Protein 3HRL (pdb70)

Sequence (91 aa):
ASEAEAKLWQHLRAGRLNGYKFRRQQPGNYIVDFCVTPKLIVEADGVYDHARTVYLNSLGFTVLRFWNHEILQQTNDVLAEILRVLQELEK

B-factor: mean 26.65, std 8.65, range [14.76, 59.6]

Organism: Neisseria gonorrhoeae (strain ATCC 700825 / FA 1090) (NCBI:txid242231)

Solvent-accessible surface area: 5784 Å² total

InterPro domains:
  IPR007569 Domain of unknown function DUF559 [PF04480] (15-121)
  IPR011335 Restriction endonuclease type II-like [SSF52980] (12-123)
  IPR047216 Putative endonuclease DUF559, bacteria [PTHR38590] (10-127)
  IPR047216 Putative endonuclease DUF559, bacteria [cd01038] (26-120)

Nearest PDB structures (foldseek):
  3hrl-assembly1_A  TM=1.006E+00  e=1.159E-17  Neisseria gonorrhoeae FA 1090
  5n2p-assembly1_A  TM=3.591E-01  e=3.278E+00  Saccharolobus solfataricus
  6tfa-assembly3_C  TM=4.111E-01  e=3.504E+00  Saccharolobus solfataricus P2
  6tfa-assembly2_B  TM=4.061E-01  e=5.226E+00  Saccharolobus solfataricus P2

Structure (mmCIF, N/CA/C/O backbone):
data_3HRL
#
_entry.id   3HRL
#
_cell.length_a   52.922
_cell.length_b   52.922
_cell.length_c   102.295
_cell.angle_alpha   90.00
_cell.angle_beta   90.00
_cell.angle_gamma   120.00
#
_symmetry.space_group_name_H-M   'P 32 2 1'
#
loop_
_entity.id
_entity.type
_entity.pdbx_description
1 polymer 'Endonuclease-Like Protein'
2 non-polymer 'CHLORIDE ION'
3 water water
#
loop_
_atom_site.group_PDB
_atom_site.id
_atom_site.type_symbol
_atom_site.label_atom_id
_atom_site.label_alt_id
_atom_site.label_comp_id
_atom_site.label_asym_id
_atom_site.label_entity_id
_atom_site.label_seq_id
_atom_site.pdbx_PDB_ins_code
_atom_site.Cartn_x
_atom_site.Cartn_y
_atom_site.Cartn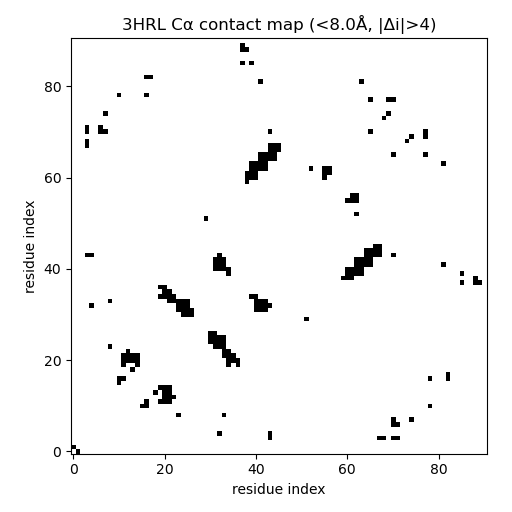_z
_atom_site.occupancy
_atom_site.B_iso_or_equiv
_atom_site.auth_seq_id
_atom_site.auth_comp_id
_atom_site.auth_asym_id
_atom_site.auth_atom_id
_atom_site.pdbx_PDB_model_num
ATOM 1 N N . ALA A 1 3 ? 25.372 37.446 20.406 1.00 47.02 0 ALA A N 1
ATOM 2 C CA . ALA A 1 3 ? 24.782 36.111 20.656 1.00 46.49 0 ALA A CA 1
ATOM 3 C C . ALA A 1 3 ? 25.810 35.068 20.193 1.00 45.91 0 ALA A C 1
ATOM 4 O O . ALA A 1 3 ? 27.015 35.238 20.424 1.00 47.36 0 ALA A O 1
ATOM 14 N N . SER A 1 5 ? 27.467 33.160 16.813 1.00 35.61 27 SER A N 1
ATOM 15 C CA . SER A 1 5 ? 27.601 33.311 15.372 1.00 32.50 27 SER A CA 1
ATOM 16 C C . SER A 1 5 ? 26.763 32.292 14.621 1.00 30.09 27 SER A C 1
ATOM 17 O O . SER A 1 5 ? 26.289 31.317 15.194 1.00 27.18 27 SER A O 1
ATOM 20 N N . GLU A 1 6 ? 26.599 32.513 13.325 1.00 28.89 28 GLU A N 1
ATOM 21 C CA . GLU A 1 6 ? 25.869 31.556 12.539 1.00 27.96 28 GLU A CA 1
ATOM 22 C C . GLU A 1 6 ? 26.506 30.158 12.686 1.00 26.25 28 GLU A C 1
ATOM 23 O O . GLU A 1 6 ? 25.790 29.153 12.874 1.00 23.37 28 GLU A O 1
ATOM 29 N N . ALA A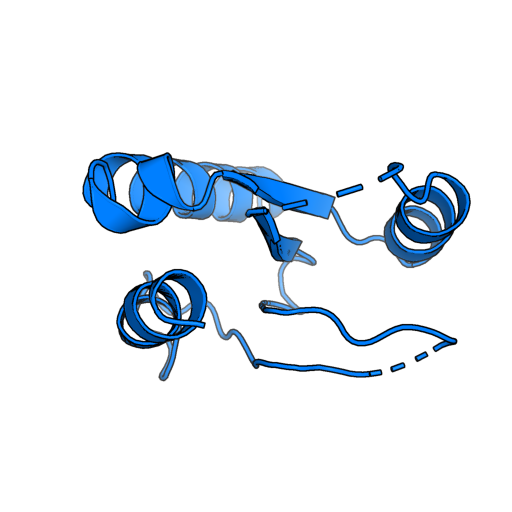 1 7 ? 27.837 30.089 12.599 1.00 24.05 29 ALA A N 1
ATOM 30 C CA . ALA A 1 7 ? 28.519 28.785 12.639 1.00 23.81 29 ALA A CA 1
ATOM 31 C C . ALA A 1 7 ? 28.382 28.125 14.014 1.00 23.52 29 ALA A C 1
ATOM 32 O O . ALA A 1 7 ? 28.145 26.908 14.127 1.00 22.05 29 ALA A O 1
ATOM 34 N N . GLU A 1 8 ? 28.505 28.924 15.067 1.00 23.55 30 GLU A N 1
ATOM 35 C CA . GLU A 1 8 ? 28.354 28.412 16.398 1.00 24.41 30 GLU A CA 1
ATOM 36 C C . GLU A 1 8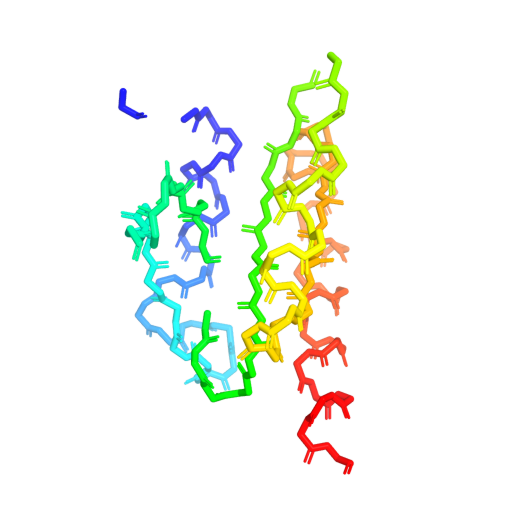 ? 26.955 27.872 16.620 1.00 22.34 30 GLU A C 1
ATOM 37 O O . GLU A 1 8 ? 26.810 26.774 17.155 1.00 22.06 30 GLU A O 1
ATOM 43 N N . ALA A 1 9 ? 25.932 28.614 16.208 1.00 21.77 31 ALA A N 1
ATOM 44 C CA . ALA A 1 9 ? 24.554 28.134 16.384 1.00 21.61 31 ALA A CA 1
ATOM 45 C C . ALA A 1 9 ? 24.299 26.825 15.637 1.00 20.59 31 ALA A C 1
ATOM 46 O O . ALA A 1 9 ? 23.618 25.939 16.158 1.00 19.25 31 ALA A O 1
ATOM 48 N N . LYS A 1 10 ? 24.833 26.719 14.431 1.00 21.19 32 LYS A N 1
ATOM 49 C CA . LYS A 1 10 ? 24.648 25.523 13.575 1.00 21.52 32 LYS A CA 1
ATOM 50 C C . LYS A 1 10 ? 25.306 24.344 14.266 1.00 21.73 32 LYS A C 1
ATOM 51 O O . LYS A 1 10 ? 24.719 23.295 14.350 1.00 21.82 32 LYS A O 1
ATOM 57 N N . LEU A 1 11 ? 26.506 24.525 14.799 1.00 21.50 33 LEU A N 1
ATOM 58 C CA . LEU A 1 11 ? 27.187 23.445 15.499 1.00 22.38 33 LEU A CA 1
ATOM 59 C C . LEU A 1 11 ? 26.510 23.062 16.833 1.00 22.02 33 LEU A C 1
ATOM 60 O O . LEU A 1 11 ? 26.417 21.874 17.160 1.00 21.37 33 LEU A O 1
ATOM 65 N N . TRP A 1 12 ? 25.996 24.050 17.567 1.00 19.12 34 TRP A N 1
ATOM 66 C CA . TRP A 1 12 ? 25.333 23.750 18.892 1.00 19.98 34 TRP A CA 1
ATOM 67 C C . TRP A 1 12 ? 24.143 22.800 18.711 1.00 19.47 34 TRP A C 1
ATOM 68 O O . TRP A 1 12 ? 23.880 22.008 19.588 1.00 19.33 34 TRP A O 1
ATOM 79 N N . GLN A 1 13 ? 23.432 22.835 17.568 1.00 19.35 35 GLN A N 1
ATOM 80 C CA . GLN A 1 13 ? 22.282 21.897 17.390 1.00 19.20 35 GLN A CA 1
ATOM 81 C C . GLN A 1 13 ? 22.734 20.500 17.436 1.00 18.85 35 GLN A C 1
ATOM 82 O O . GLN A 1 13 ? 21.985 19.592 17.827 1.00 19.70 35 GLN A O 1
ATOM 88 N N . HIS A 1 14 ? 23.947 20.259 16.936 1.00 18.73 36 HIS A N 1
ATOM 89 C CA . HIS A 1 14 ? 24.480 18.906 16.904 1.00 17.94 36 HIS A CA 1
ATOM 90 C C . HIS A 1 14 ? 25.149 18.483 18.182 1.00 17.95 36 HIS A C 1
ATOM 91 O O . HIS A 1 14 ? 25.251 17.299 18.470 1.00 19.40 36 HIS A O 1
ATOM 98 N N . LEU A 1 15 ? 25.674 19.433 18.938 1.00 18.34 37 LEU A N 1
ATOM 99 C CA . LEU A 1 15 ? 26.399 19.081 20.182 1.00 18.38 37 LEU A CA 1
ATOM 100 C C . LEU A 1 15 ? 25.584 19.129 21.479 1.00 18.14 37 LEU A C 1
ATOM 101 O O . LEU A 1 15 ? 25.965 18.502 22.447 1.00 18.83 37 LEU A O 1
ATOM 106 N N . ARG A 1 16 ? 24.472 19.868 21.494 1.00 18.61 38 ARG A N 1
ATOM 107 C CA . ARG A 1 16 ? 23.649 20.030 22.661 1.00 19.87 38 ARG A CA 1
ATOM 108 C C . ARG A 1 16 ? 22.943 18.694 22.961 1.00 20.75 38 ARG A C 1
ATOM 109 O O . ARG A 1 16 ? 22.776 17.819 22.092 1.00 19.96 38 ARG A O 1
ATOM 117 N N . ALA A 1 17 ? 22.537 18.557 24.211 1.00 21.06 39 ALA A N 1
ATOM 118 C CA . ALA A 1 17 ? 21.567 17.528 24.629 1.00 21.74 39 ALA A CA 1
ATOM 119 C C . ALA A 1 17 ? 22.130 16.124 24.385 1.00 21.86 39 ALA A C 1
ATOM 120 O O . ALA A 1 17 ? 21.390 15.168 24.160 1.00 21.17 39 ALA A O 1
ATOM 122 N N . GLY A 1 18 ? 23.459 15.995 24.417 1.00 21.37 40 GLY A N 1
ATOM 123 C CA . GLY A 1 18 ? 24.097 14.692 24.218 1.00 20.65 40 GLY A CA 1
ATOM 124 C C . GLY A 1 18 ? 23.838 14.110 22.845 1.00 20.43 40 GLY A C 1
ATOM 125 O O . GLY A 1 18 ? 23.914 12.872 22.657 1.00 19.34 40 GLY A O 1
ATOM 126 N N . ARG A 1 19 ? 23.524 14.962 21.876 1.00 18.99 41 ARG A N 1
ATOM 127 C CA . ARG A 1 19 ? 23.174 14.444 20.545 1.00 18.48 41 ARG A CA 1
ATOM 128 C C . ARG A 1 19 ? 24.311 13.766 19.785 1.00 18.48 41 ARG A C 1
ATOM 129 O O . ARG A 1 19 ? 24.049 12.869 18.982 1.00 17.37 41 ARG A O 1
ATOM 137 N N . LEU A 1 20 ? 25.557 14.150 20.032 1.00 19.10 42 LEU A N 1
ATOM 138 C CA . LEU A 1 20 ? 26.664 13.539 19.321 1.00 19.37 42 LEU A CA 1
ATOM 139 C C . LEU A 1 20 ? 27.114 12.358 20.144 1.00 20.41 42 LEU A C 1
ATOM 140 O O . LEU A 1 20 ? 27.953 12.483 21.031 1.00 20.38 42 LEU A O 1
ATOM 145 N N . ASN A 1 21 ? 26.493 11.215 19.901 1.00 21.01 43 ASN A N 1
ATOM 146 C CA . ASN A 1 21 ? 26.858 9.966 20.576 1.00 21.78 43 ASN A CA 1
ATOM 147 C C . ASN A 1 21 ? 26.892 10.003 22.125 1.00 21.66 43 ASN A C 1
ATOM 148 O O . ASN A 1 21 ? 27.631 9.242 22.731 1.00 21.07 43 ASN A O 1
ATOM 153 N N . GLY A 1 22 ? 26.049 10.820 22.755 1.00 21.71 44 GLY A N 1
ATOM 154 C CA . GLY A 1 22 ? 25.956 10.882 24.216 1.00 21.95 44 GLY A CA 1
ATOM 155 C C . GLY A 1 22 ? 26.922 11.766 24.922 1.00 22.43 44 GLY A C 1
ATOM 156 O O . GLY A 1 22 ? 26.815 11.986 26.136 1.00 20.74 44 GLY A O 1
ATOM 157 N N . TYR A 1 23 ? 27.905 12.289 24.186 1.00 21.50 45 TYR A N 1
ATOM 158 C CA . TYR A 1 23 ? 28.899 13.150 24.819 1.00 22.09 45 TYR A CA 1
ATOM 159 C C . TYR A 1 23 ? 28.258 14.486 25.210 1.00 22.55 45 TYR A C 1
ATOM 160 O O . TYR A 1 23 ? 27.520 15.070 24.416 1.00 22.22 45 TYR A O 1
ATOM 169 N N . LYS A 1 24 ? 28.520 14.940 26.438 1.00 22.18 46 LYS A N 1
ATOM 170 C CA . LYS A 1 24 ? 27.883 16.128 26.946 1.00 22.38 46 LYS A CA 1
ATOM 171 C C . LYS A 1 24 ? 28.773 17.342 26.725 1.00 22.56 46 LYS A C 1
ATOM 172 O O . LYS A 1 24 ? 29.888 17.445 27.268 1.00 23.56 46 LYS A O 1
ATOM 178 N N . PHE A 1 25 ? 28.267 18.272 25.939 1.00 20.66 47 PHE A N 1
ATOM 179 C CA . PHE A 1 25 ? 28.911 19.549 25.700 1.00 20.29 47 PHE A CA 1
ATOM 180 C C . PHE A 1 25 ? 28.107 20.652 26.329 1.00 21.95 47 PHE A C 1
ATOM 181 O O . PHE A 1 25 ? 26.871 20.601 26.338 1.00 22.34 47 PHE A O 1
ATOM 189 N N . ARG A 1 26 ? 28.801 21.667 26.818 1.00 20.99 48 ARG A N 1
ATOM 190 C CA . ARG A 1 26 ? 28.182 22.923 27.186 1.00 20.87 48 ARG A CA 1
ATOM 191 C C . ARG A 1 26 ? 28.776 24.049 26.365 1.00 20.61 48 ARG A C 1
ATOM 192 O O . ARG A 1 26 ? 29.886 23.931 25.859 1.00 21.92 48 ARG A O 1
ATOM 200 N N . ARG A 1 27 ? 28.034 25.141 26.203 1.00 19.89 49 ARG A N 1
ATOM 201 C CA . ARG A 1 27 ? 28.524 26.258 25.389 1.00 21.01 49 ARG A CA 1
ATOM 202 C C . ARG A 1 27 ? 28.926 27.455 26.203 1.00 20.92 49 ARG A C 1
ATOM 203 O O . ARG A 1 27 ? 28.426 27.623 27.329 1.00 21.14 49 ARG A O 1
ATOM 211 N N . GLN A 1 28 ? 29.825 28.267 25.628 1.00 21.33 50 GLN A N 1
ATOM 212 C CA . GLN A 1 28 ? 30.246 29.553 26.195 1.00 21.22 50 GLN A CA 1
ATOM 213 C C . GLN A 1 28 ? 30.617 29.383 27.682 1.00 20.72 50 GLN A C 1
ATOM 214 O O . GLN A 1 28 ? 30.121 30.069 28.565 1.00 19.71 50 GLN A O 1
ATOM 220 N N . GLN A 1 29 ? 31.556 28.485 27.918 1.00 20.29 51 GLN A N 1
ATOM 221 C CA . GLN A 1 29 ? 31.988 28.131 29.283 1.00 20.25 51 GLN A CA 1
ATOM 222 C C . GLN A 1 29 ? 33.199 28.935 29.721 1.00 19.33 51 GLN A C 1
ATOM 223 O O . GLN A 1 29 ? 34.218 28.896 29.033 1.00 19.73 51 GLN A O 1
ATOM 229 N N . PRO A 1 30 ? 33.087 29.641 30.853 1.00 19.55 52 PRO A N 1
ATOM 230 C CA . PRO A 1 30 ? 34.241 30.358 31.387 1.00 20.33 52 PRO A CA 1
ATOM 231 C C . PRO A 1 30 ? 35.333 29.385 31.875 1.00 20.51 52 PRO A C 1
ATOM 232 O O . PRO A 1 30 ? 35.004 28.362 32.548 1.00 17.90 52 PRO A O 1
ATOM 244 N N . GLY A 1 32 ? 39.154 30.336 33.502 1.00 19.82 54 GLY A N 1
ATOM 245 C CA . GLY A 1 32 ? 40.165 31.382 33.827 1.00 20.56 54 GLY A CA 1
ATOM 246 C C . GLY A 1 32 ? 39.792 32.707 33.150 1.00 21.52 54 GLY A C 1
ATOM 247 O O . GLY A 1 32 ? 38.654 33.191 33.301 1.00 21.61 54 GLY A O 1
ATOM 248 N N . ASN A 1 33 ? 40.745 33.267 32.410 1.00 21.39 55 ASN A N 1
ATOM 249 C CA . AS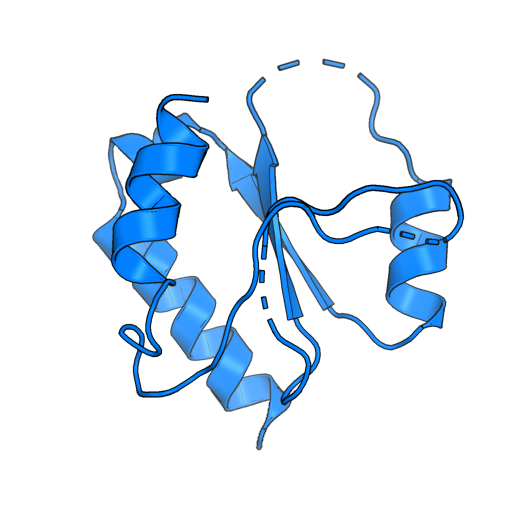N A 1 33 ? 40.529 34.492 31.644 1.00 22.84 55 ASN A CA 1
ATOM 250 C C . ASN A 1 33 ? 39.631 34.334 30.433 1.00 22.84 55 ASN A C 1
ATOM 251 O O . ASN A 1 33 ? 39.335 35.347 29.774 1.00 22.62 55 ASN A O 1
ATOM 256 N N . TYR A 1 34 ? 39.193 33.113 30.095 1.00 20.29 56 TYR A N 1
ATOM 257 C CA . TYR A 1 34 ? 38.660 32.840 28.774 1.00 19.87 56 TYR A CA 1
ATOM 258 C C . TYR A 1 34 ? 37.248 32.334 28.843 1.00 20.92 56 TYR A C 1
ATOM 259 O O . TYR A 1 34 ? 36.778 31.961 29.937 1.00 19.00 56 TYR A O 1
ATOM 268 N N . ILE A 1 35 ? 36.556 32.407 27.700 1.00 20.45 57 ILE A N 1
ATOM 269 C CA . ILE A 1 35 ? 35.238 31.779 27.501 1.00 22.11 57 ILE A CA 1
ATOM 270 C C . ILE A 1 35 ? 35.357 30.882 26.273 1.00 23.08 57 ILE A C 1
ATOM 271 O O . ILE A 1 35 ? 35.747 31.359 25.174 1.00 22.98 57 ILE A O 1
ATOM 276 N N . VAL A 1 36 ? 35.098 29.589 26.409 1.00 23.10 58 VAL A N 1
ATOM 277 C CA . VAL A 1 36 ? 35.287 28.697 25.271 1.00 22.21 58 VAL A CA 1
ATOM 278 C C . VAL A 1 36 ? 33.935 28.367 24.589 1.00 22.68 58 VAL A C 1
ATOM 279 O O . VAL A 1 36 ? 32.907 28.275 25.264 1.00 20.87 58 VAL A O 1
ATOM 283 N N . ASP A 1 37 ? 33.938 28.226 23.258 1.00 21.71 59 ASP A N 1
ATOM 284 C CA . ASP A 1 37 ? 32.677 28.074 22.503 1.00 22.55 59 ASP A CA 1
ATOM 285 C C . ASP A 1 37 ? 31.920 26.854 22.964 1.00 21.04 59 ASP A C 1
ATOM 286 O O . ASP A 1 37 ? 30.768 26.955 23.273 1.00 22.54 59 ASP A O 1
ATOM 291 N N . PHE A 1 38 ? 32.565 25.690 22.961 1.00 21.83 60 PHE A N 1
ATOM 292 C CA . PHE A 1 38 ? 31.946 24.410 23.345 1.00 20.92 60 PHE A CA 1
ATOM 293 C C . PHE A 1 38 ? 32.966 23.583 24.161 1.00 21.40 60 PHE A C 1
ATOM 294 O O . PHE A 1 38 ? 34.145 23.582 23.827 1.00 21.38 60 PHE A O 1
ATOM 310 N N . CYS A 1 40 ? 33.420 19.797 26.448 1.00 19.95 62 CYS A N 1
ATOM 311 C CA . CYS A 1 40 ? 33.066 18.504 27.005 1.00 21.22 62 CYS A CA 1
ATOM 312 C C . CYS A 1 40 ? 34.104 18.219 28.092 1.00 22.04 62 CYS A C 1
ATOM 313 O O . CYS A 1 40 ? 35.279 18.422 27.857 1.00 21.85 62 CYS A O 1
ATOM 316 N N . VAL A 1 41 ? 33.656 17.763 29.258 1.00 21.63 63 VAL A N 1
ATOM 317 C CA . VAL A 1 41 ? 34.551 17.450 30.371 1.00 23.54 63 VAL A CA 1
ATOM 318 C C . VAL A 1 41 ? 35.006 16.016 30.362 1.00 24.60 63 VAL A C 1
ATOM 319 O O . VAL A 1 41 ? 36.154 15.734 30.727 1.00 24.62 63 VAL A O 1
ATOM 323 N N . THR A 1 42 ? 34.146 15.106 29.918 1.00 25.65 64 THR A N 1
ATOM 324 C CA . THR A 1 42 ? 34.514 13.686 29.812 1.00 26.99 64 THR A CA 1
ATOM 325 C C . THR A 1 42 ? 34.294 13.110 28.423 1.00 25.16 64 THR A C 1
ATOM 326 O O . THR A 1 42 ? 33.154 12.839 28.035 1.00 25.02 64 THR A O 1
ATOM 330 N N . PRO A 1 43 ? 35.371 12.994 27.627 1.00 23.85 65 PRO A N 1
ATOM 331 C CA . PRO A 1 43 ? 36.740 13.399 27.845 1.00 23.93 65 PRO A CA 1
ATOM 332 C C . PRO A 1 43 ? 36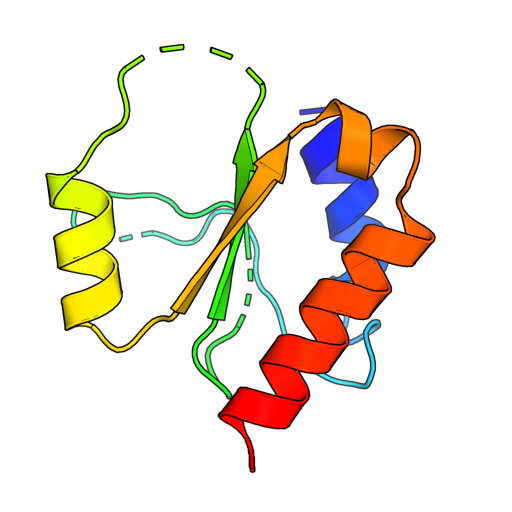.930 14.900 27.667 1.00 21.94 65 PRO A C 1
ATOM 333 O O . PRO A 1 43 ? 36.023 15.610 27.253 1.00 21.84 65 PRO A O 1
ATOM 337 N N . LYS A 1 44 ? 38.129 15.386 27.946 1.00 20.09 66 LYS A N 1
ATOM 338 C CA . LYS A 1 44 ? 38.319 16.824 27.980 1.00 20.56 66 LYS A CA 1
ATOM 339 C C . LYS A 1 44 ? 38.608 17.377 26.594 1.00 20.71 66 LYS A C 1
ATOM 340 O O . LYS A 1 44 ? 39.779 17.365 26.101 1.00 18.92 66 LYS A O 1
ATOM 346 N N . LEU A 1 45 ? 37.583 17.965 26.008 1.00 19.73 67 LEU A N 1
ATOM 347 C CA . LEU A 1 45 ? 37.671 18.492 24.662 1.00 19.35 67 LEU A CA 1
ATOM 348 C C . LEU A 1 45 ? 36.949 19.792 24.541 1.00 20.08 67 LEU A C 1
ATOM 349 O O . LEU A 1 45 ? 35.752 19.877 24.904 1.00 19.99 67 LEU A O 1
ATOM 354 N N . ILE A 1 46 ? 37.641 20.772 23.970 1.00 19.11 68 ILE A N 1
ATOM 355 C CA . ILE A 1 46 ? 37.051 22.057 23.627 1.00 20.51 68 ILE A CA 1
ATOM 356 C C . ILE A 1 46 ? 36.975 22.150 22.104 1.00 20.98 68 ILE A C 1
ATOM 357 O O . ILE A 1 46 ? 37.914 21.730 21.414 1.00 21.16 68 ILE A O 1
ATOM 362 N N . VAL A 1 47 ? 35.858 22.656 21.582 1.00 20.73 69 VAL A N 1
ATOM 363 C CA . VAL A 1 47 ? 35.694 22.832 20.137 1.00 21.56 69 VAL A CA 1
ATOM 364 C C . VAL A 1 47 ? 35.400 24.293 19.948 1.00 23.17 69 VAL A C 1
ATOM 365 O O . VAL A 1 47 ? 34.566 24.841 20.659 1.00 23.39 69 VAL A O 1
ATOM 369 N N . GLU A 1 48 ? 36.088 24.923 19.002 1.00 23.61 70 GLU A N 1
ATOM 370 C CA . GLU A 1 48 ? 35.898 26.328 18.701 1.00 23.89 70 GLU A CA 1
ATOM 371 C C . GLU A 1 48 ? 35.731 26.584 17.198 1.00 25.73 70 GLU A C 1
ATOM 372 O O . GLU A 1 48 ? 36.233 25.841 16.383 1.00 24.49 70 GLU A O 1
ATOM 378 N N . ALA A 1 49 ? 34.959 27.613 16.878 1.00 27.80 71 ALA A N 1
ATOM 379 C CA . ALA A 1 49 ? 34.704 28.030 15.486 1.00 29.32 71 ALA A CA 1
ATOM 380 C C . ALA A 1 49 ? 35.511 29.297 15.197 1.00 31.51 71 ALA A C 1
ATOM 381 O O . ALA A 1 49 ? 35.460 30.238 15.983 1.00 33.44 71 ALA A O 1
ATOM 383 N N . ASP A 1 50 ? 36.232 29.333 14.090 1.00 33.36 72 ASP A N 1
ATOM 384 C CA . ASP A 1 50 ? 37.131 30.456 13.750 1.00 35.44 72 ASP A CA 1
ATOM 385 C C . ASP A 1 50 ? 36.596 31.160 12.467 1.00 36.44 72 ASP A C 1
ATOM 386 O O . ASP A 1 50 ? 36.514 30.527 11.433 1.00 35.10 72 ASP A O 1
ATOM 391 N N . GLY A 1 51 ? 36.259 32.449 12.545 1.00 37.90 73 GLY A N 1
ATOM 392 C CA . GLY A 1 51 ? 36.015 33.275 11.342 1.00 39.47 73 GLY A CA 1
ATOM 393 C C . GLY A 1 51 ? 37.025 33.115 10.216 1.00 39.83 73 GLY A C 1
ATOM 394 O O . GLY A 1 51 ? 37.493 34.112 9.623 1.00 41.94 73 GLY A O 1
ATOM 395 N N . VAL A 1 59 ? 44.581 37.424 14.936 1.00 31.49 81 VAL A N 1
ATOM 396 C CA . VAL A 1 59 ? 45.806 37.111 15.675 1.00 29.75 81 VAL A CA 1
ATOM 397 C C . VAL A 1 59 ? 45.462 35.918 16.590 1.00 28.60 81 VAL A C 1
ATOM 398 O O . VAL A 1 59 ? 44.479 35.926 17.356 1.00 28.85 81 VAL A O 1
ATOM 402 N N . TYR A 1 60 ? 46.263 34.856 16.477 1.00 26.24 82 TYR A N 1
ATOM 403 C CA . TYR A 1 60 ? 46.083 33.656 17.282 1.00 24.23 82 TYR A CA 1
ATOM 404 C C . TYR A 1 60 ? 46.586 33.906 18.694 1.00 21.59 82 TYR A C 1
ATOM 405 O O . TYR A 1 60 ? 47.700 34.390 18.859 1.00 20.65 82 TYR A O 1
ATOM 414 N N . ASP A 1 61 ? 45.804 33.549 19.714 1.00 20.84 83 ASP A N 1
ATOM 415 C CA . ASP A 1 61 ? 46.223 33.741 21.093 1.00 20.47 83 ASP A CA 1
ATOM 416 C C . ASP A 1 61 ? 46.944 32.495 21.597 1.00 19.06 83 ASP A C 1
ATOM 417 O O . ASP A 1 61 ? 46.321 31.549 22.080 1.00 17.42 83 ASP A O 1
ATOM 422 N N . HIS A 1 62 ? 48.269 32.480 21.433 1.00 18.17 84 HIS A N 1
ATOM 423 C CA . HIS A 1 62 ? 49.036 31.296 21.827 1.00 17.89 84 HIS A CA 1
ATOM 424 C C . HIS A 1 62 ? 48.934 30.952 23.298 1.00 17.61 84 HIS A C 1
ATOM 425 O O . HIS A 1 62 ? 48.828 29.794 23.646 1.00 17.54 84 HIS A O 1
ATOM 432 N N . ALA A 1 63 ? 48.970 31.966 24.162 1.00 18.30 85 ALA A N 1
ATOM 433 C CA . ALA A 1 63 ? 48.960 31.768 25.614 1.00 19.61 85 ALA A CA 1
ATOM 434 C C . ALA A 1 63 ? 47.666 31.115 26.068 1.00 19.77 85 ALA A C 1
ATOM 435 O O . ALA A 1 63 ? 47.656 30.326 27.034 1.00 21.24 85 ALA A O 1
ATOM 437 N N . ARG A 1 64 ? 46.588 31.453 25.375 1.00 19.61 86 ARG A N 1
ATOM 438 C CA . ARG A 1 64 ? 45.270 30.879 25.617 1.00 18.23 86 ARG A CA 1
ATOM 439 C C . ARG A 1 64 ? 45.274 29.377 25.374 1.00 19.18 86 ARG A C 1
ATOM 440 O O . ARG A 1 64 ? 44.834 28.614 26.234 1.00 17.59 86 ARG A O 1
ATOM 448 N N . THR A 1 65 ? 45.835 28.961 24.242 1.00 18.52 87 THR A N 1
ATOM 449 C CA . THR A 1 65 ? 45.906 27.536 23.929 1.00 18.47 87 THR A CA 1
ATOM 450 C C . THR A 1 65 ? 46.764 26.804 24.932 1.00 18.27 87 THR A C 1
ATOM 451 O O . THR A 1 65 ? 46.383 25.726 25.409 1.00 18.77 87 THR A O 1
ATOM 455 N N . VAL A 1 66 ? 47.911 27.395 25.280 1.00 18.66 88 VAL A N 1
ATOM 456 C CA . VAL A 1 66 ? 48.802 26.831 26.267 1.00 18.99 88 VAL A CA 1
ATOM 457 C C . VAL A 1 66 ? 48.081 26.628 27.630 1.00 19.53 88 VAL A C 1
ATOM 458 O O . VAL A 1 66 ? 48.221 25.569 28.269 1.00 19.45 88 VAL A O 1
ATOM 462 N N . TYR A 1 67 ? 47.282 27.611 28.009 1.00 19.09 89 TYR A N 1
ATOM 463 C CA . TYR A 1 67 ? 46.544 27.579 29.287 1.00 18.96 89 TYR A CA 1
ATOM 464 C C . TYR A 1 67 ? 45.520 26.454 29.248 1.00 18.78 89 TYR A C 1
ATOM 465 O O . TYR A 1 67 ? 45.448 25.646 30.161 1.00 19.36 89 TYR A O 1
ATOM 474 N N . LEU A 1 68 ? 44.741 26.385 28.166 1.00 18.58 90 LEU A N 1
ATOM 475 C CA . LEU A 1 68 ? 43.682 25.392 28.083 1.00 18.70 90 LEU A CA 1
ATOM 476 C C . LEU A 1 68 ? 44.274 23.986 28.033 1.00 18.98 90 LEU A C 1
ATOM 477 O O . LEU A 1 68 ? 43.764 23.071 28.690 1.00 19.79 90 LEU A O 1
ATOM 482 N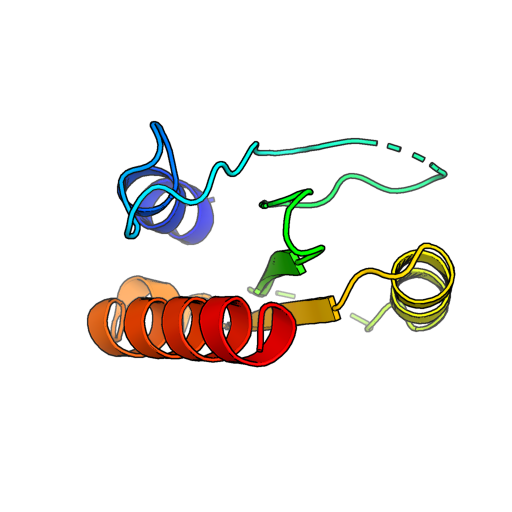 N . ASN A 1 69 ? 45.382 23.835 27.320 1.00 18.34 91 ASN A N 1
ATOM 483 C CA . ASN A 1 69 ? 46.109 22.568 27.278 1.00 18.70 91 ASN A CA 1
ATOM 484 C C . ASN A 1 69 ? 46.641 22.207 28.691 1.00 19.74 91 ASN A C 1
ATOM 485 O O . ASN A 1 69 ? 46.682 21.055 29.035 1.00 18.96 91 ASN A O 1
ATOM 490 N N . SER A 1 70 ? 47.073 23.190 29.466 1.00 19.52 92 SER A N 1
ATOM 491 C CA . SER A 1 70 ? 47.596 22.961 30.823 1.00 21.12 92 SER A CA 1
ATOM 492 C C . SER A 1 70 ? 46.535 22.422 31.773 1.00 21.55 92 SER A C 1
ATOM 493 O O . SER A 1 70 ? 46.845 21.731 32.753 1.00 20.51 92 SER A O 1
ATOM 496 N N . LEU A 1 71 ? 45.283 22.711 31.464 1.00 20.05 93 LEU A N 1
ATOM 497 C CA . LEU A 1 71 ? 44.159 22.202 32.265 1.00 21.02 93 LEU A CA 1
ATOM 498 C C . LEU A 1 71 ? 43.788 20.788 31.848 1.00 22.02 93 LEU A C 1
ATOM 499 O O . LEU A 1 71 ? 42.882 20.167 32.416 1.00 22.37 93 LEU A O 1
ATOM 504 N N . GLY A 1 72 ? 44.429 20.323 30.779 1.00 22.86 94 GLY A N 1
ATOM 505 C CA . GLY A 1 72 ? 44.234 18.980 30.263 1.00 22.81 94 GLY A CA 1
ATOM 506 C C . GLY A 1 72 ? 43.307 18.882 29.050 1.00 21.61 94 GLY A C 1
ATOM 507 O O . GLY A 1 72 ? 42.978 17.756 28.607 1.00 22.02 94 GLY A O 1
ATOM 508 N N . PHE A 1 73 ? 42.896 20.010 28.479 1.00 21.42 95 PHE A N 1
ATOM 509 C CA . PHE A 1 73 ? 41.920 20.004 27.375 1.00 21.29 95 PHE A CA 1
ATOM 510 C C . PHE A 1 73 ? 42.612 19.974 26.032 1.00 21.82 95 PHE A C 1
ATOM 511 O O . PHE A 1 73 ? 43.619 20.630 25.813 1.00 23.66 95 PHE A O 1
ATOM 519 N N . THR A 1 74 ? 42.095 19.137 25.171 1.00 20.57 96 THR A N 1
ATOM 520 C CA . THR A 1 74 ? 42.414 19.173 23.756 1.00 21.11 96 THR A CA 1
ATOM 521 C C . THR A 1 74 ? 41.525 20.261 23.151 1.00 21.30 96 THR A C 1
ATOM 522 O O . THR A 1 74 ? 40.376 20.401 23.533 1.00 21.37 96 THR A O 1
ATOM 526 N N . VAL A 1 75 ? 42.063 21.002 22.210 1.00 21.44 97 VAL A N 1
ATOM 527 C CA . VAL A 1 75 ? 41.341 22.066 21.584 1.00 21.58 97 VAL A CA 1
ATOM 528 C C . VAL A 1 75 ? 41.294 21.760 20.086 1.00 21.41 97 VAL A C 1
ATOM 529 O O . VAL A 1 75 ? 42.336 21.563 19.442 1.00 21.36 97 VAL A O 1
ATOM 533 N N . LEU A 1 76 ? 40.097 21.665 19.565 1.00 21.52 98 LEU A N 1
ATOM 534 C CA . LEU A 1 76 ? 39.862 21.499 18.122 1.00 23.17 98 LEU A CA 1
ATOM 535 C C . LEU A 1 76 ? 39.235 22.762 17.631 1.00 24.55 98 LEU A C 1
ATOM 536 O O . LEU A 1 76 ? 38.251 23.209 18.208 1.00 26.77 98 LEU A O 1
ATOM 541 N N . ARG A 1 77 ? 39.754 23.325 16.539 1.00 24.40 99 ARG A N 1
ATOM 542 C CA . ARG A 1 77 ? 39.314 24.600 16.065 1.00 25.31 99 ARG A CA 1
ATOM 543 C C . ARG A 1 77 ? 38.979 24.421 14.562 1.00 25.77 99 ARG A C 1
ATOM 544 O O . ARG A 1 77 ? 39.790 23.860 13.807 1.00 25.12 99 ARG A O 1
ATOM 552 N N . PHE A 1 78 ? 37.760 24.799 14.176 1.00 22.98 100 PHE A N 1
ATOM 553 C CA . PHE A 1 78 ? 37.317 24.694 12.774 1.00 24.40 100 PHE A CA 1
ATOM 554 C C . PHE A 1 78 ? 37.064 26.076 12.170 1.00 24.00 100 PHE A C 1
ATOM 555 O O . PHE A 1 78 ? 36.574 26.945 12.852 1.00 24.20 100 PHE A O 1
ATOM 563 N N . TRP A 1 79 ? 37.362 26.261 10.880 1.00 24.75 101 TRP A N 1
ATOM 564 C CA . TRP A 1 79 ? 36.914 27.472 10.187 1.00 25.73 101 TRP A CA 1
ATOM 565 C C . TRP A 1 79 ? 35.396 27.485 10.081 1.00 26.51 101 TRP A C 1
ATOM 566 O O . TRP A 1 79 ? 34.786 26.424 9.859 1.00 24.81 101 TRP A O 1
ATOM 577 N N . ASN A 1 80 ? 34.789 28.673 10.166 1.00 26.53 102 ASN A N 1
ATOM 578 C CA . ASN A 1 80 ? 33.345 28.796 9.953 1.00 27.11 102 ASN A CA 1
ATOM 579 C C . ASN A 1 80 ? 32.890 28.106 8.669 1.00 26.01 102 ASN A C 1
ATOM 580 O O . ASN A 1 80 ? 31.883 27.425 8.698 1.00 24.55 102 ASN A O 1
ATOM 585 N N . HIS A 1 81 ? 33.647 28.217 7.588 1.00 26.27 103 HIS A N 1
ATOM 586 C CA . HIS A 1 81 ? 33.235 27.620 6.323 1.00 27.52 103 HIS A CA 1
ATOM 587 C C . HIS A 1 81 ? 33.159 26.093 6.386 1.00 26.98 103 HIS A C 1
ATOM 588 O O . HIS A 1 81 ? 32.289 25.489 5.734 1.00 27.42 103 HIS A O 1
ATOM 595 N N . GLU A 1 82 ? 33.990 25.463 7.206 1.00 26.15 104 GLU A N 1
ATOM 596 C CA . GLU A 1 82 ? 33.895 24.017 7.389 1.00 26.20 104 GLU A CA 1
ATOM 597 C C . GLU A 1 82 ? 32.597 23.672 8.129 1.00 25.78 104 GLU A C 1
ATOM 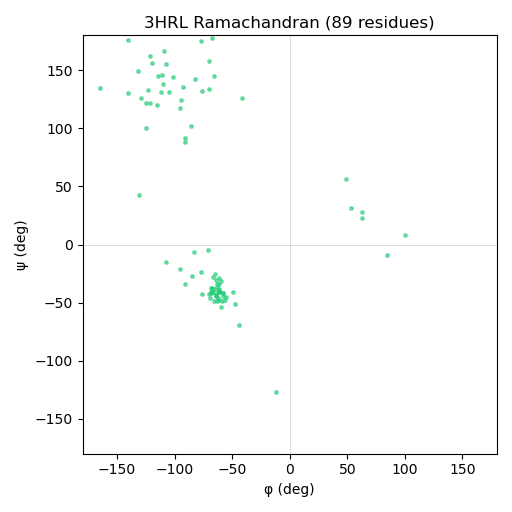598 O O . GLU A 1 82 ? 31.901 22.700 7.784 1.00 24.93 104 GLU A O 1
ATOM 604 N N . ILE A 1 83 ? 32.266 24.460 9.144 1.00 25.27 105 ILE A N 1
ATOM 605 C CA . ILE A 1 83 ? 31.072 24.189 9.941 1.00 24.65 105 ILE A CA 1
ATOM 606 C C . ILE A 1 83 ? 29.835 24.390 9.087 1.00 25.56 105 ILE A C 1
ATOM 607 O O . ILE A 1 83 ? 28.900 23.594 9.123 1.00 25.65 105 ILE A O 1
ATOM 612 N N . LEU A 1 84 ? 29.856 25.430 8.277 1.00 24.08 106 LEU A N 1
ATOM 613 C CA . LEU A 1 84 ? 28.710 25.796 7.506 1.00 25.18 106 LEU A CA 1
ATOM 614 C C . LEU A 1 84 ? 28.497 24.878 6.296 1.00 25.10 106 LEU A C 1
ATOM 615 O O . LEU A 1 84 ? 27.370 24.475 6.028 1.00 25.66 106 LEU A O 1
ATOM 620 N N . GLN A 1 85 ? 29.573 24.543 5.599 1.00 24.98 107 GLN A N 1
ATOM 621 C CA . GLN A 1 85 ? 29.468 23.802 4.344 1.00 26.28 107 GLN A CA 1
ATOM 622 C C . GLN A 1 85 ? 29.906 22.349 4.401 1.00 25.21 107 GLN A C 1
ATOM 623 O O . GLN A 1 85 ? 29.590 21.605 3.482 1.00 22.92 107 GLN A O 1
ATOM 629 N N . GLN A 1 86 ? 30.616 21.935 5.450 1.00 23.58 108 GLN A N 1
ATOM 630 C CA . GLN A 1 86 ? 31.132 20.559 5.580 1.00 23.57 108 GLN A CA 1
ATOM 631 C C . GLN A 1 86 ? 30.778 20.010 6.965 1.00 21.82 108 GLN A C 1
ATOM 632 O O . GLN A 1 86 ? 31.588 19.381 7.622 1.00 18.86 108 GLN A O 1
ATOM 638 N N . THR A 1 87 ? 29.540 20.260 7.406 1.00 21.10 109 THR A N 1
ATOM 639 C CA . THR A 1 87 ? 29.148 19.930 8.777 1.00 21.17 109 THR A CA 1
ATOM 640 C C . THR A 1 87 ? 29.309 18.445 9.130 1.00 21.07 109 THR A C 1
ATOM 641 O O . THR A 1 87 ? 29.789 18.088 10.235 1.00 19.84 109 THR A O 1
ATOM 645 N N . ASN A 1 88 ? 28.941 17.565 8.200 1.00 21.11 110 ASN A N 1
ATOM 646 C CA . ASN A 1 88 ? 29.057 16.139 8.470 1.00 22.13 110 ASN A CA 1
ATOM 647 C C . ASN A 1 88 ? 30.513 15.723 8.726 1.00 22.37 110 ASN A C 1
ATOM 648 O O . ASN A 1 88 ? 30.805 14.954 9.659 1.00 22.35 110 ASN A O 1
ATOM 653 N N . ASP A 1 89 ? 31.434 16.291 7.956 1.00 23.78 111 ASP A N 1
ATOM 654 C CA . ASP A 1 89 ? 32.846 16.008 8.140 1.00 24.19 111 ASP A CA 1
ATOM 655 C C . ASP A 1 89 ? 33.382 16.577 9.470 1.00 23.19 111 ASP A C 1
ATOM 656 O O . ASP A 1 89 ? 34.226 15.947 10.132 1.00 21.56 111 ASP A O 1
ATOM 661 N N . VAL A 1 90 ? 32.945 17.792 9.828 1.00 21.42 112 VAL A N 1
ATOM 662 C CA . VAL A 1 90 ? 33.289 18.366 11.116 1.00 21.38 112 VAL A CA 1
ATOM 663 C C . VAL A 1 90 ? 32.812 17.481 12.253 1.00 20.98 112 VAL A C 1
ATOM 664 O O . VAL A 1 90 ? 33.547 17.196 13.193 1.00 19.02 112 VAL A O 1
ATOM 668 N N . LEU A 1 91 ? 31.554 17.064 12.203 1.00 20.31 113 LEU A N 1
ATOM 669 C CA . LEU A 1 91 ? 31.022 16.196 13.279 1.00 20.70 113 LEU A CA 1
ATOM 670 C C . LEU A 1 91 ? 31.806 14.889 13.343 1.00 21.39 113 LEU A C 1
ATOM 671 O O . LEU A 1 91 ? 32.056 14.345 14.439 1.00 20.66 113 LEU A O 1
ATOM 676 N N . ALA A 1 92 ? 32.176 14.371 12.167 1.00 21.21 114 ALA A N 1
ATOM 677 C CA . ALA A 1 92 ? 32.928 13.121 12.132 1.00 21.85 114 ALA A CA 1
ATOM 678 C C . ALA A 1 92 ? 34.287 13.257 12.824 1.00 22.08 114 ALA A C 1
ATOM 679 O O . ALA A 1 92 ? 34.704 12.375 13.593 1.00 21.07 114 ALA A O 1
ATOM 681 N N . GLU A 1 93 ? 34.944 14.392 12.613 1.00 22.84 115 GLU A N 1
ATOM 682 C CA . GLU A 1 93 ? 36.226 14.658 13.214 1.00 23.59 115 GLU A CA 1
ATOM 683 C C . GLU A 1 93 ? 36.100 14.877 14.740 1.00 22.82 115 GLU A C 1
ATOM 684 O O . GLU A 1 93 ? 36.900 14.347 15.497 1.00 22.85 115 GLU A O 1
ATOM 690 N N . ILE A 1 94 ? 35.087 15.628 15.180 1.00 20.95 116 ILE A N 1
ATOM 691 C CA . ILE A 1 94 ? 34.828 15.797 16.627 1.00 20.22 116 ILE A CA 1
ATOM 692 C C . ILE A 1 94 ? 34.653 14.410 17.258 1.00 20.46 116 ILE A C 1
ATOM 693 O O . ILE A 1 94 ? 35.256 14.100 18.270 1.00 21.03 116 ILE A O 1
ATOM 698 N N . LEU A 1 95 ? 33.837 13.559 16.644 1.00 21.76 117 LEU A N 1
ATOM 699 C CA . LEU A 1 95 ? 33.522 12.242 17.218 1.00 21.84 117 LEU A CA 1
ATOM 700 C C . LEU A 1 95 ? 34.785 11.376 17.296 1.00 23.21 117 LEU A C 1
ATOM 701 O O . LEU A 1 95 ? 35.023 10.701 18.300 1.00 23.24 117 LEU A O 1
ATOM 706 N N . ARG A 1 96 ? 35.576 11.403 16.232 1.00 23.00 118 ARG A N 1
ATOM 707 C CA . ARG A 1 96 ? 36.809 10.637 16.184 1.00 24.87 118 ARG A CA 1
ATOM 708 C C . ARG A 1 96 ? 37.747 11.017 17.325 1.00 23.81 118 ARG A C 1
ATOM 709 O O . ARG A 1 96 ? 38.373 10.150 17.961 1.00 23.78 118 ARG A O 1
ATOM 717 N N . VAL A 1 97 ? 37.867 12.313 17.547 1.00 23.51 119 VAL A N 1
ATOM 718 C CA . VAL A 1 97 ? 38.753 12.820 18.583 1.00 23.26 119 VAL A CA 1
ATOM 719 C C . VAL A 1 97 ? 38.215 12.466 19.983 1.00 22.08 119 VAL A C 1
ATOM 720 O O . VAL A 1 97 ? 38.969 11.974 20.831 1.00 23.33 119 VAL A O 1
ATOM 724 N N . LEU A 1 98 ? 36.928 12.681 20.225 1.00 22.81 120 LEU A N 1
ATOM 725 C CA . LEU A 1 98 ? 36.300 12.185 21.450 1.00 22.83 120 LEU A CA 1
ATOM 726 C C . LEU A 1 98 ? 36.646 10.730 21.723 1.00 24.53 120 LEU A C 1
ATOM 727 O O . LEU A 1 98 ? 37.105 10.389 22.824 1.00 25.26 120 LEU A O 1
ATOM 732 N N . GLN A 1 99 ? 36.451 9.868 20.728 1.00 24.59 121 GLN A N 1
ATOM 733 C CA . GLN A 1 99 ? 36.650 8.440 20.932 1.00 26.27 121 GLN A CA 1
ATOM 734 C C . GLN A 1 99 ? 38.114 8.113 21.171 1.00 27.02 121 GLN A C 1
ATOM 735 O O . GLN A 1 99 ? 38.430 7.252 21.970 1.00 28.86 121 GLN A O 1
ATOM 741 N N . GLU A 1 100 ? 39.001 8.812 20.482 1.00 27.86 122 GLU A N 1
ATOM 742 C CA . GLU A 1 100 ? 40.455 8.654 20.653 1.00 28.94 122 GLU A CA 1
ATOM 743 C C . GLU A 1 100 ? 40.859 9.039 22.057 1.00 28.74 122 GLU A C 1
ATOM 744 O O . GLU A 1 100 ? 41.602 8.309 22.715 1.00 27.38 122 GLU A O 1
ATOM 750 N N . LEU A 1 101 ? 40.391 10.189 22.506 1.00 27.73 123 LEU A N 1
ATOM 751 C CA . LEU A 1 101 ? 40.680 10.679 23.856 1.00 30.17 123 LEU A CA 1
ATOM 752 C C . LEU A 1 101 ? 40.141 9.738 24.945 1.00 32.89 123 LEU A C 1
ATOM 753 O O . LEU A 1 101 ? 40.707 9.661 26.012 1.00 32.24 123 LEU A O 1
ATOM 758 N N . GLU A 1 102 ? 39.065 9.016 24.670 1.00 35.58 124 GLU A N 1
ATOM 759 C CA . GLU A 1 102 ? 38.592 8.036 25.627 1.00 38.63 124 GLU A CA 1
ATOM 760 C C . GLU A 1 102 ? 39.402 6.759 25.650 1.00 40.30 124 GLU A C 1
ATOM 761 O O . GLU A 1 102 ? 39.386 6.067 26.655 1.00 41.85 124 GLU A O 1
ATOM 767 N N . LYS A 1 103 ? 40.098 6.436 24.564 1.00 42.75 125 LYS A N 1
ATOM 768 C CA . LYS A 1 103 ? 40.603 5.072 24.350 1.00 44.35 125 LYS A CA 1
ATOM 769 C C . LYS A 1 103 ? 42.110 4.985 24.555 1.00 45.12 125 LYS A C 1
ATOM 770 O O . LYS A 1 103 ? 42.587 4.886 25.687 1.00 46.13 125 LYS A O 1
#

Radius of gyration: 12.52 Å; Cα contacts (8 Å, |Δi|>4): 118; chains: 1; bounding box: 28×32×30 Å

Secondary structure (DSSP, 8-state):
--HH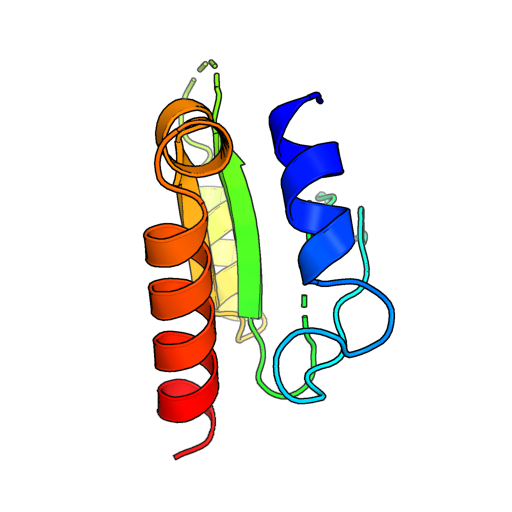HHHHHHHHGGGTTTT----SSB-----B---TTTTEEEEEE----HHHHHHHHHTT-EEEEEEHHHHHH-HHHHHHHHHHHHHHHH-

Foldseek 3Di:
DDPLLVLVCVCADPCNLVNFHKDAQPDVVDTAGMGVQPAEGEEEACPDDPVVCVVSVVVVYDYHYYYSCCSVPVVVVVSVVVSVVSVVSND